Protein AF-A0A2G9UK76-F1 (afdb_monomer_lite)

Sequence (151 aa):
MIISIAQTQERLEEMMKELLKRCPAKTSQGSIDYTYVSETDVARLRELKGQNLNAFALALEKMVYQDDPAELEIAVDKRIRSLDRLVFIQQCVFKYYDVPENVQKDVWALVKDSLNSRVRRLRKALRDEKSVSILRPCHKEELPDQLILFE

Structure (mmCIF, N/CA/C/O backbone):
data_AF-A0A2G9UK76-F1
#
_entry.id   AF-A0A2G9UK76-F1
#
loop_
_atom_site.group_PDB
_atom_site.id
_atom_site.type_symbol
_atom_site.label_atom_id
_atom_site.label_alt_id
_atom_site.label_comp_id
_atom_site.label_asym_id
_atom_site.label_entity_id
_atom_site.label_seq_id
_atom_site.pdbx_PDB_ins_code
_atom_site.Cartn_x
_atom_site.Cartn_y
_atom_site.Cartn_z
_atom_site.occupancy
_atom_site.B_iso_or_equiv
_atom_site.auth_seq_id
_atom_site.auth_comp_id
_atom_site.auth_asym_id
_atom_site.auth_atom_id
_atom_site.pdbx_PDB_model_num
ATOM 1 N N . MET A 1 1 ? 5.013 50.757 1.304 1.00 50.22 1 MET A N 1
ATOM 2 C CA . MET A 1 1 ? 4.624 49.895 2.441 1.00 50.22 1 MET A CA 1
ATOM 3 C C . MET A 1 1 ? 5.052 48.476 2.109 1.00 50.22 1 MET A C 1
ATOM 5 O O . MET A 1 1 ? 4.441 47.865 1.245 1.00 50.22 1 MET A O 1
ATOM 9 N N . ILE A 1 2 ? 6.158 48.004 2.690 1.00 55.97 2 ILE A N 1
ATOM 10 C CA . ILE A 1 2 ? 6.641 46.631 2.493 1.00 55.97 2 ILE A CA 1
ATOM 11 C C . ILE A 1 2 ? 5.908 45.777 3.526 1.00 55.97 2 ILE A C 1
ATOM 13 O O . ILE A 1 2 ? 6.137 45.942 4.721 1.00 55.97 2 ILE A O 1
ATOM 17 N N . ILE A 1 3 ? 4.972 44.940 3.083 1.00 61.09 3 ILE A N 1
ATOM 18 C CA . ILE A 1 3 ? 4.315 43.967 3.963 1.00 61.09 3 ILE A CA 1
ATOM 19 C C . ILE A 1 3 ? 5.398 42.974 4.394 1.00 61.09 3 ILE A C 1
ATOM 21 O O . ILE A 1 3 ? 6.109 42.432 3.547 1.00 61.09 3 ILE A O 1
ATOM 25 N N . SER A 1 4 ? 5.573 42.791 5.703 1.00 73.75 4 SER A N 1
ATOM 26 C CA . SER A 1 4 ? 6.603 41.898 6.236 1.00 73.75 4 SER A CA 1
ATOM 27 C C . SER A 1 4 ? 6.280 40.453 5.854 1.00 73.75 4 SER A C 1
ATOM 29 O O . SER A 1 4 ? 5.127 40.030 5.944 1.00 73.75 4 SER A O 1
ATOM 31 N N . ILE A 1 5 ? 7.290 39.675 5.462 1.00 70.56 5 ILE A N 1
ATOM 32 C CA . ILE A 1 5 ? 7.140 38.251 5.109 1.00 70.56 5 ILE A CA 1
ATOM 33 C C . ILE A 1 5 ? 6.431 37.483 6.239 1.00 70.56 5 ILE A C 1
ATOM 35 O O . ILE A 1 5 ? 5.561 36.657 5.969 1.00 70.56 5 ILE A O 1
ATOM 39 N N . ALA A 1 6 ? 6.695 37.841 7.498 1.00 70.12 6 ALA A N 1
ATOM 40 C CA . ALA A 1 6 ? 6.032 37.252 8.660 1.00 70.12 6 ALA A CA 1
ATOM 41 C C . ALA A 1 6 ? 4.503 37.466 8.658 1.00 70.12 6 ALA A C 1
ATOM 43 O O . ALA A 1 6 ? 3.747 36.539 8.926 1.00 70.12 6 ALA A O 1
ATOM 44 N N . GLN A 1 7 ? 4.034 38.653 8.259 1.00 71.88 7 GLN A N 1
ATOM 45 C CA . GLN A 1 7 ? 2.600 38.964 8.173 1.00 71.88 7 GLN A CA 1
ATOM 46 C C . GLN A 1 7 ? 1.922 38.197 7.031 1.00 71.88 7 GLN A C 1
ATOM 48 O O . GLN A 1 7 ? 0.753 37.826 7.124 1.00 71.88 7 GLN A O 1
ATOM 53 N N . THR A 1 8 ? 2.650 37.940 5.938 1.00 74.75 8 THR A N 1
ATOM 54 C CA . THR A 1 8 ? 2.126 37.111 4.842 1.00 74.75 8 THR A CA 1
ATOM 55 C C . THR A 1 8 ? 2.011 35.641 5.234 1.00 74.75 8 THR A C 1
ATOM 57 O O . THR A 1 8 ? 1.055 34.989 4.820 1.00 74.75 8 THR A O 1
ATOM 60 N N . GLN A 1 9 ? 2.936 35.136 6.058 1.00 77.06 9 GLN A N 1
ATOM 61 C CA . GLN A 1 9 ? 2.910 33.762 6.562 1.00 77.06 9 GLN A CA 1
ATOM 62 C C . GLN A 1 9 ? 1.740 33.540 7.517 1.00 77.06 9 GLN A C 1
ATOM 64 O O . GLN A 1 9 ? 0.969 32.608 7.316 1.00 77.06 9 GLN A O 1
ATOM 69 N N . GLU A 1 10 ? 1.545 34.442 8.478 1.00 81.69 10 GLU A N 1
ATOM 70 C CA . GLU A 1 10 ? 0.431 34.372 9.429 1.00 81.69 10 GLU A CA 1
ATOM 71 C C . GLU A 1 10 ? -0.926 34.373 8.708 1.00 81.69 10 GLU A C 1
ATOM 73 O O . GLU A 1 10 ? -1.774 33.512 8.943 1.00 81.69 10 GLU A O 1
ATOM 78 N N . ARG A 1 11 ? -1.090 35.249 7.711 1.00 82.62 11 ARG A N 1
ATOM 79 C CA . ARG A 1 11 ? -2.312 35.314 6.898 1.00 82.62 11 ARG A CA 1
ATOM 80 C C . ARG A 1 11 ? -2.555 34.049 6.066 1.00 82.62 11 ARG A C 1
ATOM 82 O O . ARG A 1 11 ? -3.703 33.649 5.870 1.00 82.62 11 ARG A O 1
ATOM 89 N N . LEU A 1 12 ? -1.492 33.425 5.556 1.00 83.94 12 LEU A N 1
ATOM 90 C CA . LEU A 1 12 ? -1.566 32.151 4.835 1.00 83.94 12 LEU A CA 1
ATOM 91 C C . LEU A 1 12 ? -1.967 31.003 5.765 1.00 83.94 12 LEU A C 1
ATOM 93 O O . LEU A 1 12 ? -2.801 30.182 5.388 1.00 83.94 12 LEU A O 1
ATOM 97 N N . GLU A 1 13 ? -1.421 30.965 6.980 1.00 85.94 13 GLU A N 1
ATOM 98 C CA . GLU A 1 13 ? -1.777 29.966 7.989 1.00 85.94 13 GLU A CA 1
ATOM 99 C C . GLU A 1 13 ? -3.235 30.097 8.437 1.00 85.94 13 GLU A C 1
ATOM 101 O O . GLU A 1 13 ? -3.933 29.088 8.564 1.00 85.94 13 GLU A O 1
ATOM 106 N N . GLU A 1 14 ? -3.726 31.322 8.624 1.00 87.25 14 GLU A N 1
ATOM 107 C CA . GLU A 1 14 ? -5.132 31.590 8.938 1.00 87.25 14 GLU A CA 1
ATOM 108 C C . GLU A 1 14 ? -6.064 31.172 7.800 1.00 87.25 14 GLU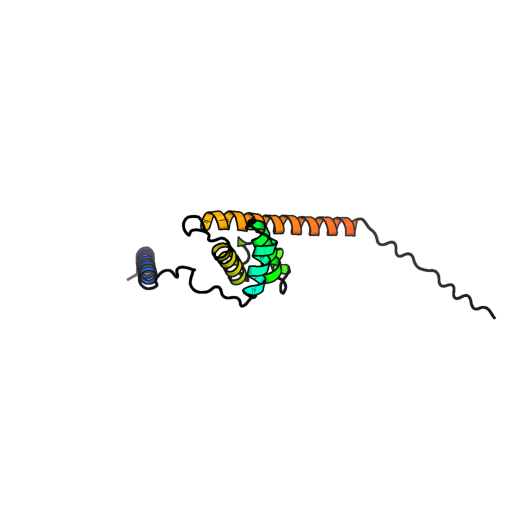 A C 1
ATOM 110 O O . GLU A 1 14 ? -7.055 30.478 8.036 1.00 87.25 14 GLU A O 1
ATOM 115 N N . MET A 1 15 ? -5.722 31.515 6.553 1.00 84.88 15 MET A N 1
ATOM 116 C CA . MET A 1 15 ? -6.468 31.053 5.381 1.00 84.88 15 MET A CA 1
ATOM 117 C C . MET A 1 15 ? -6.485 29.528 5.285 1.00 84.88 15 MET A C 1
ATOM 119 O O . MET A 1 15 ? -7.526 28.946 4.990 1.00 84.88 15 MET A O 1
ATOM 123 N N . MET A 1 16 ? -5.357 28.870 5.547 1.00 78.69 16 MET A N 1
ATOM 124 C CA . MET A 1 16 ? -5.266 27.415 5.492 1.00 78.69 16 MET A CA 1
ATOM 125 C C . MET A 1 16 ? -6.120 26.760 6.586 1.00 78.69 16 MET A C 1
ATOM 127 O O . MET A 1 16 ? -6.842 25.806 6.302 1.00 78.69 16 MET A O 1
ATOM 131 N N . LYS A 1 17 ? -6.113 27.300 7.811 1.00 81.62 17 LYS A N 1
ATOM 132 C CA . LYS A 1 17 ? -6.989 26.844 8.905 1.00 81.62 17 LYS A CA 1
ATOM 133 C C . LYS A 1 17 ? -8.467 27.035 8.568 1.00 81.62 17 LYS A C 1
ATOM 135 O O . LYS A 1 17 ? -9.266 26.135 8.813 1.00 81.62 17 LYS A O 1
ATOM 140 N N . GLU A 1 18 ? -8.832 28.166 7.972 1.00 82.69 18 GLU A N 1
ATOM 141 C CA . GLU A 1 18 ? -10.214 28.445 7.574 1.00 82.69 18 GLU A CA 1
ATOM 142 C C . GLU A 1 18 ? -10.668 27.547 6.408 1.00 82.69 18 GLU A C 1
ATOM 144 O O . GLU A 1 18 ? -11.802 27.067 6.403 1.00 82.69 18 GLU A O 1
ATOM 149 N N . LEU A 1 19 ? -9.778 27.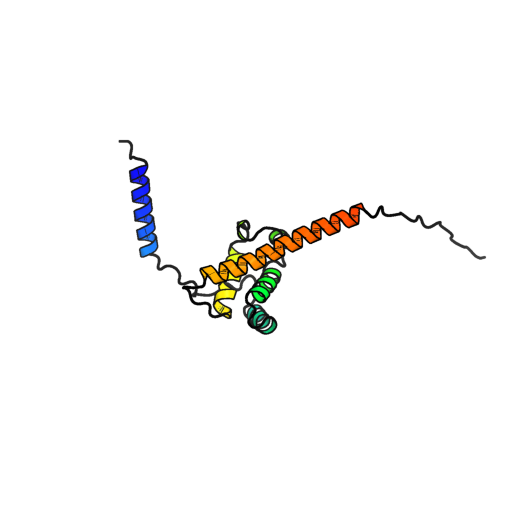231 5.459 1.00 78.00 19 LEU A N 1
ATOM 150 C CA . LEU A 1 19 ? -10.035 26.244 4.403 1.00 78.00 19 LEU A CA 1
ATOM 151 C C . LEU A 1 19 ? -10.223 24.832 4.974 1.00 78.00 19 LEU A C 1
ATOM 153 O O . LEU A 1 19 ? -11.159 24.142 4.578 1.00 78.00 19 LEU A O 1
ATOM 157 N N . LEU A 1 20 ? -9.396 24.422 5.941 1.00 72.69 20 LEU A N 1
ATOM 158 C CA . LEU A 1 20 ? -9.547 23.144 6.649 1.00 72.69 20 LEU A CA 1
ATOM 159 C C . LEU A 1 20 ? -10.818 23.082 7.508 1.00 72.69 20 LEU A C 1
ATOM 161 O O . LEU A 1 20 ? -11.339 22.001 7.753 1.00 72.69 20 LEU A O 1
ATOM 165 N N . LYS A 1 21 ? -11.329 24.227 7.969 1.00 76.81 21 LYS A N 1
ATOM 166 C CA . LYS A 1 21 ? -12.587 24.313 8.723 1.00 76.81 21 LYS A CA 1
ATOM 167 C C . LYS A 1 21 ? -13.817 24.208 7.817 1.00 76.81 21 LYS A C 1
ATOM 169 O O . LYS A 1 21 ? -14.825 23.636 8.220 1.00 76.81 21 LYS A O 1
ATOM 174 N N . ARG A 1 22 ? -13.755 24.786 6.611 1.00 77.25 22 ARG A N 1
ATOM 175 C CA . ARG A 1 22 ? -14.866 24.810 5.638 1.00 77.25 22 ARG A CA 1
ATOM 176 C C . ARG A 1 22 ? -14.937 23.565 4.764 1.00 77.25 22 ARG A C 1
ATOM 178 O O . ARG A 1 22 ? -16.018 23.200 4.314 1.00 77.25 22 ARG A O 1
ATOM 185 N N . CYS A 1 23 ? -13.804 22.917 4.533 1.00 53.38 23 CYS A N 1
ATOM 186 C CA . CYS A 1 23 ? -13.752 21.592 3.945 1.00 53.38 23 CYS A CA 1
ATOM 187 C C . CYS A 1 23 ? -13.741 20.589 5.098 1.00 53.38 23 CYS A C 1
ATOM 189 O O . CYS A 1 23 ? -12.690 20.461 5.725 1.00 53.38 23 CYS A O 1
ATOM 191 N N . PRO A 1 24 ? -14.840 19.868 5.404 1.00 54.09 24 PRO A N 1
ATOM 192 C CA . PRO A 1 24 ? -14.727 18.735 6.311 1.00 54.09 24 PRO A CA 1
ATOM 193 C C . PRO A 1 24 ? -13.598 17.862 5.771 1.00 54.09 24 PRO A C 1
ATOM 195 O O . PRO A 1 24 ? -13.589 17.537 4.576 1.00 54.09 24 PRO A O 1
ATOM 198 N N . ALA A 1 25 ? -12.604 17.567 6.618 1.00 52.09 25 ALA A N 1
ATOM 199 C CA . ALA A 1 25 ? -11.587 16.583 6.293 1.00 52.09 25 ALA A CA 1
ATOM 200 C C . ALA A 1 25 ? -12.345 15.399 5.708 1.00 52.09 25 ALA A C 1
ATOM 202 O O . ALA A 1 25 ? -13.273 14.909 6.351 1.00 52.09 25 ALA A O 1
ATOM 203 N N . LYS A 1 26 ? -12.053 15.032 4.456 1.00 51.22 26 LYS A N 1
ATOM 204 C CA . LYS A 1 26 ? -12.681 13.864 3.852 1.00 51.22 26 LYS A CA 1
ATOM 205 C C . LYS A 1 26 ? -12.319 12.708 4.773 1.00 51.22 26 LYS A C 1
ATOM 207 O O . LYS A 1 26 ? -11.196 12.207 4.709 1.00 51.22 26 LYS A O 1
ATOM 212 N N . THR A 1 27 ? -13.236 12.327 5.658 1.00 47.25 27 THR A N 1
ATOM 213 C CA . THR A 1 27 ? -13.223 11.029 6.308 1.00 47.25 27 THR A CA 1
ATOM 214 C C . THR A 1 27 ? -13.033 10.077 5.148 1.00 47.25 27 THR A C 1
ATOM 216 O O . THR A 1 27 ? -13.849 10.019 4.227 1.00 47.25 27 THR A O 1
ATOM 219 N N . SER A 1 28 ? -11.870 9.438 5.088 1.00 50.16 28 SER A N 1
ATOM 220 C CA . SER A 1 28 ? -11.432 8.668 3.920 1.00 50.16 28 SER A CA 1
ATOM 221 C C . SER A 1 28 ? -12.195 7.340 3.804 1.00 50.16 28 SER A C 1
ATOM 223 O O . SER A 1 28 ? -11.673 6.357 3.297 1.00 50.16 28 SER A O 1
ATOM 225 N N . GLN A 1 29 ? -13.443 7.314 4.276 1.00 52.66 29 GLN A N 1
ATOM 226 C CA . GLN A 1 29 ? -14.414 6.237 4.127 1.00 52.66 29 GLN A CA 1
ATOM 227 C C . GLN A 1 29 ? -15.379 6.456 2.949 1.00 52.66 29 GLN A C 1
ATOM 229 O O . GLN A 1 29 ? -16.233 5.612 2.695 1.00 52.66 29 GLN A O 1
ATOM 234 N N . GLY A 1 30 ? -15.263 7.555 2.200 1.00 53.97 30 GLY A N 1
ATOM 235 C CA . GLY A 1 30 ? -16.153 7.848 1.076 1.00 53.97 30 GLY A CA 1
ATOM 236 C C . GLY A 1 30 ? -15.646 7.315 -0.264 1.00 53.97 30 GLY A C 1
ATOM 237 O O . GLY A 1 30 ? -15.127 8.096 -1.049 1.00 53.97 30 GLY A O 1
ATOM 238 N N . SER A 1 31 ? -15.850 6.021 -0.523 1.00 67.44 31 SER A N 1
ATOM 239 C CA . SER A 1 31 ? -15.618 5.318 -1.801 1.00 67.44 31 SER A CA 1
ATOM 240 C C . SER A 1 31 ? -14.153 5.161 -2.236 1.00 67.44 31 SER A C 1
ATOM 242 O O . SER A 1 31 ? -13.513 6.099 -2.703 1.00 67.44 31 SER A O 1
ATOM 244 N N . ILE A 1 32 ? -13.640 3.929 -2.146 1.00 83.06 32 ILE A N 1
ATOM 245 C CA . ILE A 1 32 ? -12.388 3.540 -2.809 1.00 83.06 32 ILE A CA 1
ATOM 246 C C . ILE A 1 32 ? -12.605 3.617 -4.321 1.00 83.06 32 ILE A C 1
ATOM 248 O O . ILE A 1 32 ? -13.599 3.099 -4.830 1.00 83.06 32 ILE A O 1
ATOM 252 N N . ASP A 1 33 ? -11.673 4.249 -5.028 1.00 85.00 33 ASP A N 1
ATOM 253 C CA . ASP A 1 33 ? -11.666 4.268 -6.486 1.00 85.00 33 ASP A CA 1
ATOM 254 C C . ASP A 1 33 ? -11.030 2.976 -7.024 1.00 85.00 33 ASP A C 1
ATOM 256 O O . ASP A 1 33 ? -9.812 2.805 -6.995 1.00 85.00 33 ASP A O 1
ATOM 260 N N . TYR A 1 34 ? -11.863 2.051 -7.502 1.00 87.31 34 TYR A N 1
ATOM 261 C CA . TYR A 1 34 ? -11.452 0.745 -8.031 1.00 87.31 34 TYR A CA 1
ATOM 262 C C . TYR A 1 34 ? -10.975 0.791 -9.495 1.00 87.31 34 TYR A C 1
ATOM 264 O O . TYR A 1 34 ? -11.010 -0.222 -10.189 1.00 87.31 34 TYR A O 1
ATOM 272 N N . THR A 1 35 ? -10.497 1.946 -9.972 1.00 88.25 35 THR A N 1
ATOM 273 C CA . THR A 1 35 ? -9.958 2.104 -11.335 1.00 88.25 35 THR A CA 1
ATOM 274 C C . THR A 1 35 ? -8.760 1.182 -11.618 1.00 88.25 35 THR A C 1
ATOM 276 O O . THR A 1 35 ? -8.592 0.735 -12.748 1.00 88.25 35 THR A O 1
ATOM 279 N N . TYR A 1 36 ? -7.937 0.860 -10.610 1.00 87.62 36 TYR A N 1
ATOM 280 C CA . TYR A 1 36 ? -6.741 0.020 -10.794 1.00 87.62 36 TYR A CA 1
ATOM 281 C C . TYR A 1 36 ? -7.022 -1.480 -10.712 1.00 87.62 36 TYR A C 1
ATOM 283 O O . TYR A 1 36 ? -6.469 -2.266 -11.473 1.00 87.62 36 TYR A O 1
ATOM 291 N N . VAL A 1 37 ? -7.830 -1.890 -9.735 1.00 90.31 37 VAL A N 1
ATOM 292 C CA . VAL A 1 37 ? -8.149 -3.294 -9.459 1.00 90.31 37 VAL A CA 1
ATOM 293 C C . VAL A 1 37 ? -9.608 -3.359 -9.044 1.00 90.31 37 VAL A C 1
ATOM 295 O O . VAL A 1 37 ? -10.040 -2.550 -8.227 1.00 90.31 37 VAL A O 1
ATOM 298 N N . SER A 1 38 ? -10.354 -4.330 -9.574 1.00 92.44 38 SER A N 1
ATOM 299 C CA . SER A 1 38 ? -11.774 -4.496 -9.262 1.00 92.44 38 SER A CA 1
ATOM 300 C C . SER A 1 38 ? -12.004 -4.842 -7.785 1.00 92.44 38 SER A C 1
ATOM 302 O O . SER A 1 38 ? -11.203 -5.539 -7.158 1.00 92.44 38 SER A O 1
ATOM 304 N N . GLU A 1 39 ? -13.135 -4.413 -7.217 1.00 90.88 39 GLU A N 1
ATOM 305 C CA . GLU A 1 39 ? -13.487 -4.728 -5.824 1.00 90.88 39 GLU A CA 1
ATOM 306 C C . GLU A 1 39 ? -13.543 -6.242 -5.563 1.00 90.88 39 GLU A C 1
ATOM 308 O O . GLU A 1 39 ? -13.108 -6.714 -4.508 1.00 90.88 39 GLU A O 1
ATOM 313 N N . THR A 1 40 ? -14.019 -7.009 -6.548 1.00 91.88 40 THR A N 1
ATOM 314 C CA . THR A 1 40 ? -14.094 -8.473 -6.496 1.00 91.88 40 THR A CA 1
ATOM 315 C C . THR A 1 40 ? -12.719 -9.119 -6.393 1.00 91.88 40 THR A C 1
ATOM 317 O O . THR A 1 40 ? -12.535 -10.050 -5.608 1.00 91.88 40 THR A O 1
ATOM 320 N N . ASP A 1 41 ? -11.734 -8.606 -7.129 1.00 92.69 41 ASP A N 1
ATOM 321 C CA . ASP A 1 41 ? -10.375 -9.140 -7.086 1.00 92.69 41 ASP A CA 1
ATOM 322 C C . ASP A 1 41 ? -9.693 -8.813 -5.762 1.00 92.69 41 ASP A C 1
ATOM 324 O O . ASP A 1 41 ? -9.025 -9.672 -5.186 1.00 92.69 41 ASP A O 1
ATOM 328 N N . VAL A 1 42 ? -9.907 -7.606 -5.228 1.00 92.75 42 VAL A N 1
ATOM 329 C CA . VAL A 1 42 ? -9.369 -7.224 -3.917 1.00 92.75 42 VAL A CA 1
ATOM 330 C C . VAL A 1 42 ? -9.989 -8.073 -2.799 1.00 92.75 42 VAL A C 1
ATOM 332 O O . VAL A 1 42 ? -9.270 -8.542 -1.914 1.00 92.75 42 VAL A O 1
ATOM 335 N N . ALA A 1 43 ? -11.298 -8.339 -2.853 1.00 90.94 43 ALA A N 1
ATOM 336 C CA . ALA A 1 43 ? -11.972 -9.215 -1.895 1.00 90.94 43 ALA A CA 1
ATOM 337 C C . ALA A 1 43 ? -11.431 -10.653 -1.956 1.00 90.94 43 ALA A C 1
ATOM 339 O O . ALA A 1 43 ? -11.051 -11.221 -0.930 1.00 90.94 43 ALA A O 1
ATOM 340 N N . ARG A 1 44 ? -11.286 -11.208 -3.164 1.00 92.56 44 ARG A N 1
ATOM 341 C CA . ARG A 1 44 ? -10.683 -12.531 -3.379 1.00 92.56 44 ARG A CA 1
ATOM 342 C C . ARG A 1 44 ? -9.242 -12.592 -2.879 1.00 92.56 44 ARG A C 1
ATOM 344 O O . ARG A 1 44 ? -8.807 -13.588 -2.299 1.00 92.56 44 ARG A O 1
ATOM 351 N N . LEU A 1 45 ? -8.488 -11.516 -3.084 1.00 93.56 45 LEU A N 1
ATOM 352 C CA . LEU A 1 45 ? -7.113 -11.411 -2.621 1.00 93.56 45 LEU A CA 1
ATOM 353 C C . LEU A 1 45 ? -7.028 -11.428 -1.091 1.00 93.56 45 LEU A C 1
ATOM 355 O O . LEU A 1 45 ? -6.135 -12.072 -0.535 1.00 93.56 45 LEU A O 1
ATOM 359 N N . ARG A 1 46 ? -7.965 -10.758 -0.412 1.00 92.25 46 ARG A N 1
ATOM 360 C CA . ARG A 1 46 ? -8.084 -10.778 1.051 1.00 92.25 46 ARG A CA 1
ATOM 361 C C . ARG A 1 46 ? -8.355 -12.192 1.559 1.00 92.25 46 ARG A C 1
ATOM 363 O O . ARG A 1 46 ? -7.671 -12.635 2.476 1.00 92.25 46 ARG A O 1
ATOM 370 N N . GLU A 1 47 ? -9.287 -12.916 0.945 1.00 91.38 47 GLU A N 1
ATOM 371 C CA . GLU A 1 47 ? -9.583 -14.310 1.308 1.00 91.38 47 GLU A CA 1
ATOM 372 C C . GLU A 1 47 ? -8.349 -15.210 1.165 1.00 91.38 47 GLU A C 1
ATOM 374 O O . GLU A 1 47 ? -8.039 -15.991 2.061 1.00 91.38 47 GLU A O 1
ATOM 379 N N . LEU A 1 48 ? -7.582 -15.040 0.083 1.00 92.44 48 LEU A N 1
ATOM 380 C CA . LEU A 1 48 ? -6.384 -15.839 -0.177 1.00 92.44 48 LEU A CA 1
ATOM 381 C C . LEU A 1 48 ? -5.236 -15.552 0.806 1.00 92.44 48 LEU A C 1
ATOM 383 O O . LEU A 1 48 ? -4.457 -16.447 1.135 1.00 92.44 48 LEU A O 1
ATOM 387 N N . LYS A 1 49 ? -5.064 -14.292 1.225 1.00 91.06 49 LYS A N 1
ATOM 388 C CA . LYS A 1 49 ? -3.967 -13.877 2.122 1.00 91.06 49 LYS A CA 1
ATOM 389 C C . LYS A 1 49 ? -4.341 -13.926 3.604 1.00 91.06 49 LYS A C 1
ATOM 391 O O . LYS A 1 49 ? -3.446 -13.895 4.454 1.00 91.06 49 LYS A O 1
ATOM 396 N N . GLY A 1 50 ? -5.630 -14.047 3.913 1.00 90.00 50 GLY A N 1
ATOM 397 C CA . GLY A 1 50 ? -6.153 -14.133 5.269 1.00 90.00 50 GLY A CA 1
ATOM 398 C C . GLY A 1 50 ? -5.844 -12.882 6.092 1.00 90.00 50 GLY A C 1
ATOM 399 O O . GLY A 1 50 ? -5.878 -11.755 5.598 1.00 90.00 50 GLY A O 1
ATOM 400 N N . GLN A 1 51 ? -5.498 -13.076 7.366 1.00 89.00 51 GLN A N 1
ATOM 401 C CA . GLN A 1 51 ? -5.261 -11.981 8.319 1.00 89.00 51 GLN A CA 1
ATOM 402 C C . GLN A 1 51 ? -3.904 -11.266 8.146 1.00 89.00 51 GLN A C 1
ATOM 404 O O . GLN A 1 51 ? -3.620 -10.291 8.839 1.00 89.00 51 GLN A O 1
ATOM 409 N N . ASN A 1 52 ? -3.058 -11.705 7.209 1.00 92.06 52 ASN A N 1
ATOM 410 C CA . ASN A 1 52 ? -1.746 -11.099 6.987 1.00 92.06 52 ASN A CA 1
ATOM 411 C C . ASN A 1 52 ? -1.831 -9.839 6.111 1.00 92.06 52 ASN A C 1
ATOM 413 O O . ASN A 1 52 ? -1.603 -9.896 4.900 1.00 92.06 52 ASN A O 1
ATOM 417 N N . LEU A 1 53 ? -2.048 -8.687 6.748 1.00 92.62 53 LEU A N 1
ATOM 418 C CA . LEU A 1 53 ? -2.100 -7.364 6.105 1.00 92.62 53 LEU A CA 1
ATOM 419 C C . LEU A 1 53 ? -0.884 -7.059 5.210 1.00 92.62 53 LEU A C 1
ATOM 421 O O . LEU A 1 53 ? -1.038 -6.580 4.089 1.00 92.62 53 LEU A O 1
ATOM 425 N N . ASN A 1 54 ? 0.326 -7.418 5.649 1.00 93.81 54 ASN A N 1
ATOM 426 C CA . ASN A 1 54 ? 1.549 -7.205 4.868 1.00 93.81 54 ASN A CA 1
ATOM 427 C C . ASN A 1 54 ? 1.575 -8.072 3.599 1.00 93.81 54 ASN A C 1
ATOM 429 O O . ASN A 1 54 ? 1.974 -7.615 2.530 1.00 93.81 54 ASN A O 1
ATOM 433 N N . ALA A 1 55 ? 1.140 -9.331 3.703 1.00 93.06 55 ALA A N 1
ATOM 434 C CA . ALA A 1 55 ? 1.098 -10.246 2.564 1.00 93.06 55 ALA A CA 1
ATOM 435 C C . ALA A 1 55 ? 0.022 -9.835 1.551 1.00 93.06 55 ALA A C 1
ATOM 437 O O . ALA A 1 55 ? 0.240 -9.959 0.345 1.00 93.06 55 ALA A O 1
ATOM 438 N N . PHE A 1 56 ? -1.107 -9.322 2.043 1.00 95.19 56 PHE A N 1
ATOM 439 C CA . PHE A 1 56 ? -2.144 -8.711 1.224 1.00 95.19 56 PHE A CA 1
ATOM 440 C C . PHE A 1 56 ? -1.626 -7.475 0.491 1.00 95.19 56 PHE A C 1
ATOM 442 O O . PHE A 1 56 ? -1.690 -7.443 -0.734 1.00 95.19 56 PHE A O 1
ATOM 449 N N . ALA A 1 57 ? -1.024 -6.515 1.199 1.00 95.19 57 ALA A N 1
ATOM 450 C CA . ALA A 1 57 ? -0.498 -5.295 0.591 1.00 95.19 57 ALA A CA 1
ATOM 451 C C . ALA A 1 57 ? 0.556 -5.588 -0.489 1.00 95.19 57 ALA A C 1
ATOM 453 O O . ALA A 1 57 ? 0.511 -5.009 -1.570 1.00 95.19 57 ALA A O 1
ATOM 454 N N . LEU A 1 58 ? 1.464 -6.539 -0.241 1.00 94.88 58 LEU A N 1
ATOM 455 C CA . LEU A 1 58 ? 2.469 -6.968 -1.221 1.00 94.88 58 LEU A CA 1
ATOM 456 C C . LEU A 1 58 ? 1.856 -7.610 -2.469 1.00 94.88 58 LEU A C 1
ATOM 458 O O . LEU A 1 58 ? 2.401 -7.478 -3.563 1.00 94.88 58 LEU A O 1
ATOM 462 N N . ALA A 1 59 ? 0.767 -8.360 -2.311 1.00 94.19 59 ALA A N 1
ATOM 463 C CA . ALA A 1 59 ? 0.093 -8.990 -3.436 1.00 94.19 59 ALA A CA 1
ATOM 464 C C . ALA A 1 59 ? -0.756 -7.979 -4.216 1.00 94.19 59 ALA A C 1
ATOM 466 O O . ALA A 1 59 ? -0.753 -8.012 -5.444 1.00 94.19 59 ALA A O 1
ATOM 467 N N . LEU A 1 60 ? -1.395 -7.041 -3.515 1.00 95.00 60 LEU A N 1
ATOM 468 C CA . LEU A 1 60 ? -2.171 -5.968 -4.122 1.00 95.00 60 LEU A CA 1
ATOM 469 C C . LEU A 1 60 ? -1.262 -5.018 -4.902 1.00 95.00 60 LEU A C 1
ATOM 471 O O . LEU A 1 60 ? -1.571 -4.683 -6.037 1.00 95.00 60 LEU A O 1
ATOM 475 N N . GLU A 1 61 ? -0.098 -4.662 -4.352 1.00 94.88 61 GLU A N 1
ATOM 476 C CA . GLU A 1 61 ? 0.908 -3.854 -5.052 1.00 94.88 61 GLU A CA 1
ATOM 477 C C . GLU A 1 61 ? 1.306 -4.492 -6.389 1.00 94.88 61 GLU A C 1
ATOM 479 O O . GLU A 1 61 ? 1.407 -3.802 -7.397 1.00 94.88 61 GLU A O 1
ATOM 484 N N . LYS A 1 62 ? 1.475 -5.818 -6.436 1.00 92.50 62 LYS A N 1
ATOM 485 C CA . LYS A 1 62 ? 1.779 -6.508 -7.695 1.00 92.50 62 LYS A CA 1
ATOM 486 C C . LYS A 1 62 ? 0.658 -6.402 -8.721 1.00 92.50 62 LYS A C 1
ATOM 488 O O . LYS A 1 62 ? 0.976 -6.388 -9.898 1.00 92.50 62 LYS A O 1
ATOM 493 N N . MET A 1 63 ? -0.606 -6.375 -8.295 1.00 92.69 63 MET A N 1
ATOM 494 C CA . MET A 1 63 ? -1.754 -6.222 -9.198 1.00 92.69 63 MET A CA 1
ATOM 495 C C . MET A 1 63 ? -1.893 -4.780 -9.691 1.00 92.69 63 MET A C 1
ATOM 497 O O . MET A 1 63 ? -2.060 -4.552 -10.879 1.00 92.69 63 MET A O 1
ATOM 501 N N . VAL A 1 64 ? -1.744 -3.809 -8.790 1.00 93.50 64 VAL A N 1
ATOM 502 C CA . VAL A 1 64 ? -1.872 -2.375 -9.096 1.00 93.50 64 VAL A CA 1
ATOM 503 C C . VAL A 1 64 ? -0.770 -1.877 -10.042 1.00 93.50 64 VAL A C 1
ATOM 505 O O . VAL A 1 64 ? -0.989 -0.948 -10.812 1.00 93.50 64 VAL A O 1
ATOM 508 N N . TYR A 1 65 ? 0.420 -2.478 -9.988 1.00 92.00 65 TYR A N 1
ATOM 509 C CA . TYR A 1 65 ? 1.572 -2.089 -10.805 1.00 92.00 65 TYR A CA 1
ATOM 510 C C . TYR A 1 65 ? 1.896 -3.093 -11.927 1.00 92.00 65 TYR A C 1
ATOM 512 O O . TYR A 1 65 ? 3.036 -3.139 -12.384 1.00 92.00 65 TYR A O 1
ATOM 520 N N . GLN A 1 66 ? 0.930 -3.899 -12.386 1.00 90.06 66 GLN A N 1
ATOM 521 C CA . GLN A 1 66 ? 1.168 -4.824 -13.509 1.00 90.06 66 GLN A CA 1
ATOM 522 C C . GLN A 1 66 ? 1.611 -4.094 -14.780 1.00 90.06 66 GLN A C 1
ATOM 524 O O . GLN A 1 66 ? 2.508 -4.572 -15.470 1.00 90.06 66 GLN A O 1
ATOM 529 N N . ASP A 1 67 ? 1.040 -2.917 -15.036 1.00 88.88 67 ASP A N 1
ATOM 530 C CA . ASP A 1 67 ? 1.336 -2.121 -16.231 1.00 88.88 67 ASP A CA 1
ATOM 531 C C . ASP A 1 67 ? 2.677 -1.379 -16.149 1.00 88.88 67 ASP A C 1
ATOM 533 O O . ASP A 1 67 ? 3.232 -0.982 -17.171 1.00 88.88 67 ASP A O 1
ATOM 537 N N . ASP A 1 68 ? 3.204 -1.169 -14.938 1.00 87.81 68 ASP A N 1
ATOM 538 C CA . ASP A 1 68 ? 4.440 -0.417 -14.718 1.00 87.81 68 ASP A CA 1
ATOM 539 C C . ASP A 1 68 ? 5.326 -1.073 -13.644 1.00 87.81 68 ASP A C 1
ATOM 541 O O . ASP A 1 68 ? 5.339 -0.659 -12.474 1.00 87.81 68 ASP A O 1
ATOM 545 N N . PRO A 1 69 ? 6.097 -2.107 -14.032 1.00 87.56 69 PRO A N 1
ATOM 546 C CA . PRO A 1 69 ? 6.994 -2.803 -13.123 1.00 87.56 69 PRO A CA 1
ATOM 547 C C . PRO A 1 69 ? 8.184 -1.946 -12.666 1.00 87.56 69 PRO A C 1
ATOM 549 O O . PRO A 1 69 ? 8.780 -2.247 -11.631 1.00 87.56 69 PRO A O 1
ATOM 552 N N . ALA A 1 70 ? 8.533 -0.875 -13.388 1.00 87.06 70 ALA A N 1
ATOM 553 C CA . ALA A 1 70 ? 9.689 -0.041 -13.057 1.00 87.06 70 ALA A CA 1
ATOM 554 C C . ALA A 1 70 ? 9.474 0.728 -11.741 1.00 87.06 70 ALA A C 1
ATOM 556 O O . ALA A 1 70 ? 10.393 0.877 -10.930 1.00 87.06 70 ALA A O 1
ATOM 557 N N . GLU A 1 71 ? 8.237 1.142 -11.464 1.00 87.31 71 GLU A N 1
ATOM 558 C CA . GLU A 1 71 ? 7.874 1.810 -10.210 1.00 87.31 71 GLU A CA 1
ATOM 559 C C . GLU A 1 71 ? 8.036 0.891 -8.981 1.00 87.31 71 GLU A C 1
ATOM 561 O O . GLU A 1 71 ? 8.354 1.365 -7.883 1.00 87.31 71 GLU A O 1
ATOM 566 N N . LEU A 1 72 ? 7.924 -0.438 -9.142 1.00 88.25 72 LEU A N 1
ATOM 567 C CA . LEU A 1 72 ? 8.143 -1.403 -8.053 1.00 88.25 72 LEU A CA 1
ATOM 568 C C . LEU A 1 72 ? 9.602 -1.467 -7.583 1.00 88.25 72 LEU A C 1
ATOM 570 O O . LEU A 1 72 ? 9.848 -2.018 -6.502 1.00 88.25 72 LEU A O 1
ATOM 574 N N . GLU A 1 73 ? 10.554 -0.929 -8.349 1.00 88.00 73 GLU A N 1
ATOM 575 C CA . GLU A 1 73 ? 11.954 -0.791 -7.944 1.00 88.00 73 GLU A CA 1
ATOM 576 C C . GLU A 1 73 ? 12.204 0.462 -7.106 1.00 88.00 73 GLU A C 1
ATOM 578 O O . GLU A 1 73 ? 13.240 0.560 -6.443 1.00 88.00 73 GLU A O 1
ATOM 583 N N . ILE A 1 74 ? 11.285 1.425 -7.102 1.00 89.12 74 ILE A N 1
ATOM 584 C CA . ILE A 1 74 ? 11.400 2.680 -6.359 1.00 89.12 74 ILE A CA 1
ATOM 585 C C . ILE A 1 74 ? 10.869 2.467 -4.933 1.00 89.12 74 ILE A C 1
ATOM 587 O O . ILE A 1 74 ? 9.898 1.743 -4.701 1.00 89.12 74 ILE A O 1
ATOM 591 N N . ALA A 1 75 ? 11.540 3.074 -3.950 1.00 89.81 75 ALA A N 1
ATOM 592 C CA . ALA A 1 75 ? 11.081 3.056 -2.561 1.00 89.81 75 ALA A CA 1
ATOM 593 C C . ALA A 1 75 ? 9.744 3.796 -2.444 1.00 89.81 75 ALA A C 1
ATOM 595 O O . ALA A 1 75 ? 9.570 4.820 -3.101 1.00 89.81 75 ALA A O 1
ATOM 596 N N . VAL A 1 76 ? 8.840 3.313 -1.592 1.00 90.94 76 VAL A N 1
ATOM 597 C CA . VAL A 1 76 ? 7.454 3.805 -1.504 1.00 90.94 76 VAL A CA 1
ATOM 598 C C . VAL A 1 76 ? 7.399 5.323 -1.323 1.00 90.94 76 VAL A C 1
ATOM 600 O O . VAL A 1 76 ? 6.726 6.004 -2.086 1.00 90.94 76 VAL A O 1
ATOM 603 N N . ASP A 1 77 ? 8.192 5.877 -0.403 1.00 88.12 77 ASP A N 1
ATOM 604 C CA . ASP A 1 77 ? 8.184 7.319 -0.110 1.00 88.12 77 ASP A CA 1
ATOM 605 C C . ASP A 1 77 ? 8.764 8.190 -1.247 1.00 88.12 77 ASP A C 1
ATOM 607 O O . ASP A 1 77 ? 8.667 9.412 -1.206 1.00 88.12 77 ASP A O 1
ATOM 611 N N . LYS A 1 78 ? 9.375 7.582 -2.274 1.00 89.75 78 LYS A N 1
ATOM 612 C CA . LYS A 1 78 ? 9.928 8.279 -3.449 1.00 89.75 78 LYS A CA 1
ATOM 613 C C . LYS A 1 78 ? 9.027 8.191 -4.686 1.00 89.75 78 LYS A C 1
ATOM 615 O O . LYS A 1 78 ? 9.357 8.791 -5.708 1.00 89.75 78 LYS A O 1
ATOM 620 N N . ARG A 1 79 ? 7.909 7.463 -4.620 1.00 88.56 79 ARG A N 1
ATOM 621 C CA . ARG A 1 79 ? 6.973 7.277 -5.740 1.00 88.56 79 ARG A CA 1
ATOM 622 C C . ARG A 1 79 ? 6.003 8.448 -5.857 1.00 88.56 79 ARG A C 1
ATOM 624 O O . ARG A 1 79 ? 4.822 8.340 -5.554 1.00 88.56 79 ARG A O 1
ATOM 631 N N . ILE A 1 80 ? 6.519 9.591 -6.296 1.00 85.00 80 ILE A N 1
ATOM 632 C CA . ILE A 1 80 ? 5.713 10.813 -6.445 1.00 85.00 80 ILE A CA 1
ATOM 633 C C . ILE A 1 80 ? 4.717 10.672 -7.608 1.00 85.00 80 ILE A C 1
ATOM 635 O O . ILE A 1 80 ? 3.603 11.177 -7.528 1.00 85.00 80 ILE A O 1
ATOM 639 N N . ARG A 1 81 ? 5.104 9.961 -8.678 1.00 84.44 81 ARG A N 1
ATOM 640 C CA . ARG A 1 81 ? 4.284 9.795 -9.890 1.00 84.44 81 ARG A CA 1
ATOM 641 C C . ARG A 1 81 ? 3.122 8.821 -9.727 1.00 84.44 81 ARG A C 1
ATOM 643 O O . ARG A 1 81 ? 2.138 8.967 -10.432 1.00 84.44 81 ARG A O 1
ATOM 650 N N . SER A 1 82 ? 3.249 7.853 -8.822 1.00 88.81 82 SER A N 1
ATOM 651 C CA . SER A 1 82 ? 2.261 6.796 -8.581 1.00 88.81 82 SER A CA 1
ATOM 652 C C . SER A 1 82 ? 1.678 6.861 -7.162 1.00 88.81 82 SER A C 1
ATOM 654 O O . SER A 1 82 ? 1.383 5.842 -6.532 1.00 88.81 82 SER A O 1
ATOM 656 N N . LEU A 1 83 ? 1.563 8.078 -6.620 1.00 88.88 83 LEU A N 1
ATOM 657 C CA . LEU A 1 83 ? 1.047 8.311 -5.271 1.00 88.88 83 LEU A CA 1
ATOM 658 C C . LEU A 1 83 ? -0.426 7.901 -5.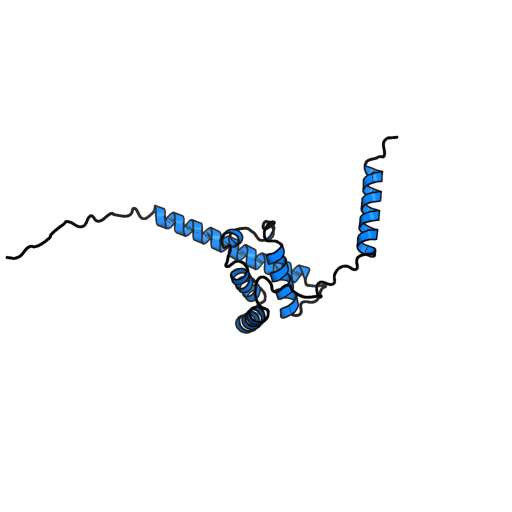143 1.00 88.88 83 LEU A C 1
ATOM 660 O O . LEU A 1 83 ? -0.829 7.358 -4.121 1.00 88.88 83 LEU A O 1
ATOM 664 N N . ASP A 1 84 ? -1.210 8.124 -6.188 1.00 90.19 84 ASP A N 1
ATOM 665 C CA . ASP A 1 84 ? -2.591 7.667 -6.347 1.00 90.19 84 ASP A CA 1
ATOM 666 C C . ASP A 1 84 ? -2.739 6.148 -6.152 1.00 90.19 84 ASP A C 1
ATOM 668 O O . ASP A 1 84 ? -3.566 5.701 -5.356 1.00 90.19 84 ASP A O 1
ATOM 672 N N . ARG A 1 85 ? -1.873 5.354 -6.789 1.00 91.75 85 ARG A N 1
ATOM 673 C CA . ARG A 1 85 ? -1.806 3.894 -6.624 1.00 91.75 85 ARG A CA 1
ATOM 674 C C . ARG A 1 85 ? -1.457 3.493 -5.190 1.00 91.75 85 ARG A C 1
ATOM 676 O O . ARG A 1 85 ? -2.012 2.531 -4.661 1.00 91.75 85 ARG A O 1
ATOM 683 N N . LEU A 1 86 ? -0.560 4.231 -4.533 1.00 91.88 86 LEU A N 1
ATOM 684 C CA . LEU A 1 86 ? -0.224 3.991 -3.125 1.00 91.88 86 LEU A CA 1
ATOM 685 C C . LEU A 1 86 ? -1.386 4.321 -2.185 1.00 91.88 86 LEU A C 1
ATOM 687 O O . LEU A 1 86 ? -1.643 3.555 -1.256 1.00 91.88 86 LEU A O 1
ATOM 691 N N . VAL A 1 87 ? -2.095 5.424 -2.433 1.00 91.94 87 VAL A N 1
ATOM 692 C CA . VAL A 1 87 ? -3.296 5.804 -1.677 1.00 91.94 87 VAL A CA 1
ATOM 693 C C . VAL A 1 87 ? -4.388 4.751 -1.853 1.00 91.94 87 VAL A C 1
ATOM 695 O O . VAL A 1 87 ? -5.007 4.362 -0.866 1.00 91.94 87 VAL A O 1
ATOM 698 N N . PHE A 1 88 ? -4.568 4.216 -3.063 1.00 93.25 88 PHE A N 1
ATOM 699 C CA . PHE A 1 88 ? -5.486 3.102 -3.309 1.00 93.25 88 PHE A CA 1
ATOM 700 C C . PHE A 1 88 ? -5.139 1.874 -2.453 1.00 93.25 88 PHE A C 1
ATOM 702 O O . PHE A 1 88 ? -5.988 1.371 -1.717 1.00 93.25 88 PHE A O 1
ATOM 709 N N . ILE A 1 89 ? -3.874 1.433 -2.461 1.00 93.88 89 ILE A N 1
ATOM 710 C CA . ILE A 1 89 ? -3.420 0.300 -1.634 1.00 93.88 89 ILE A CA 1
ATOM 711 C C . ILE A 1 89 ? -3.675 0.575 -0.146 1.00 93.88 89 ILE A C 1
ATOM 713 O O . ILE A 1 89 ? -4.167 -0.303 0.565 1.00 93.88 89 ILE A O 1
ATOM 717 N N . GLN A 1 90 ? -3.369 1.786 0.325 1.00 94.44 90 GLN A N 1
ATOM 718 C CA . GLN A 1 90 ? -3.600 2.199 1.709 1.00 94.44 90 GLN A CA 1
ATOM 719 C C . GLN A 1 90 ? -5.085 2.110 2.089 1.00 94.44 90 GLN A C 1
ATOM 721 O O . GLN A 1 90 ? -5.426 1.512 3.111 1.00 94.44 90 GLN A O 1
ATOM 726 N N . GLN A 1 91 ? -5.970 2.654 1.252 1.00 92.75 91 GLN A N 1
ATOM 727 C CA . GLN A 1 91 ? -7.416 2.608 1.462 1.00 92.75 91 GLN A CA 1
ATOM 728 C C . GLN A 1 91 ? -7.944 1.170 1.475 1.00 92.75 91 GLN A C 1
ATOM 730 O O . GLN A 1 91 ? -8.754 0.825 2.336 1.00 92.75 91 GLN A O 1
ATOM 735 N N . CYS A 1 92 ? -7.457 0.306 0.579 1.00 92.75 92 CYS A N 1
ATOM 736 C CA . CYS A 1 92 ? -7.816 -1.110 0.589 1.00 92.75 92 CYS A CA 1
ATOM 737 C C . CYS A 1 92 ? -7.381 -1.789 1.891 1.00 92.75 92 CYS A C 1
ATOM 739 O O . CYS A 1 92 ? -8.175 -2.493 2.508 1.00 92.75 92 CYS A O 1
ATOM 741 N N . VAL A 1 93 ? -6.153 -1.562 2.362 1.00 93.44 93 VAL A N 1
ATOM 742 C CA . VAL A 1 93 ? -5.710 -2.138 3.641 1.00 93.44 93 VAL A CA 1
ATOM 743 C C . VAL A 1 93 ? -6.634 -1.699 4.779 1.00 93.44 93 VAL A C 1
ATOM 745 O O . VAL A 1 93 ? -7.072 -2.539 5.559 1.00 93.44 93 VAL A O 1
ATOM 748 N N . PHE A 1 94 ? -6.981 -0.415 4.853 1.00 93.19 94 PHE A N 1
ATOM 749 C CA . PHE A 1 94 ? -7.831 0.089 5.931 1.00 93.19 94 PHE A CA 1
ATOM 750 C C . PHE A 1 94 ? -9.264 -0.444 5.862 1.00 93.19 94 PHE A C 1
ATOM 752 O O . PHE A 1 94 ? -9.791 -0.855 6.893 1.00 93.19 94 PHE A O 1
ATOM 759 N N . LYS A 1 95 ? -9.868 -0.505 4.665 1.00 90.69 95 LYS A N 1
ATOM 760 C CA . LYS A 1 95 ? -11.237 -1.012 4.468 1.00 90.69 95 LYS A CA 1
ATOM 761 C C . LYS A 1 95 ? -11.344 -2.515 4.728 1.00 90.69 95 LYS A C 1
ATOM 763 O O . LYS A 1 95 ? -12.268 -2.944 5.398 1.00 90.69 95 LYS A O 1
ATOM 768 N N . TYR A 1 96 ? -10.429 -3.330 4.202 1.00 90.25 96 TYR A N 1
ATOM 769 C CA . TYR A 1 96 ? -10.561 -4.793 4.280 1.00 90.25 96 TYR A CA 1
ATOM 770 C C . TYR A 1 96 ? -10.042 -5.395 5.593 1.00 90.25 96 TYR A C 1
ATOM 772 O O . TYR A 1 96 ? -10.326 -6.560 5.877 1.00 90.25 96 TYR A O 1
ATOM 780 N N . TYR A 1 97 ? -9.289 -4.645 6.394 1.00 91.00 97 TYR A N 1
ATOM 781 C CA . TYR A 1 97 ? -8.842 -5.078 7.724 1.00 91.00 97 TYR A CA 1
ATOM 782 C C . TYR A 1 97 ? -9.491 -4.282 8.861 1.00 91.00 97 TYR A C 1
ATOM 784 O O . TYR A 1 97 ? -9.041 -4.401 9.997 1.00 91.00 97 TYR A O 1
ATOM 792 N N . ASP A 1 98 ? -10.524 -3.487 8.554 1.00 90.12 98 ASP A N 1
ATOM 793 C CA . ASP A 1 98 ? -11.295 -2.694 9.518 1.00 90.12 98 ASP A CA 1
ATOM 794 C C . ASP A 1 98 ? -10.397 -1.890 10.475 1.00 90.12 98 ASP A C 1
ATOM 796 O O . ASP A 1 98 ? -10.584 -1.883 11.691 1.00 90.12 98 ASP A O 1
ATOM 800 N N . VAL A 1 99 ? -9.365 -1.240 9.921 1.00 88.25 99 VAL A N 1
ATOM 801 C CA . VAL A 1 99 ? -8.309 -0.589 10.709 1.00 88.25 99 VAL A CA 1
ATOM 802 C C . VAL A 1 99 ? -8.833 0.712 11.334 1.00 88.25 99 VAL A C 1
ATOM 804 O O . VAL A 1 99 ? -9.147 1.653 10.592 1.00 88.25 99 VAL A O 1
ATOM 807 N N . PRO A 1 100 ? -8.864 0.827 12.678 1.00 88.81 100 PRO A N 1
ATOM 808 C CA . PRO A 1 100 ? -9.328 2.036 13.354 1.00 88.81 100 PRO A CA 1
ATOM 809 C C . PRO A 1 100 ? -8.456 3.257 13.038 1.00 88.81 100 PRO A C 1
ATOM 811 O O . PRO A 1 100 ? -7.229 3.156 12.980 1.00 88.81 100 PRO A O 1
ATOM 814 N N . GLU A 1 101 ? -9.074 4.431 12.881 1.00 89.06 101 GLU A N 1
ATOM 815 C CA . GLU A 1 101 ? -8.389 5.672 12.473 1.00 89.06 101 GLU A CA 1
ATOM 816 C C . GLU A 1 101 ? -7.201 6.042 13.373 1.00 89.06 101 GLU A C 1
ATOM 818 O O . GLU A 1 101 ? -6.162 6.488 12.887 1.00 89.06 101 GLU A O 1
ATOM 823 N N . ASN A 1 102 ? -7.308 5.788 14.678 1.00 89.38 102 ASN A N 1
ATOM 824 C CA . ASN A 1 102 ? -6.258 6.087 15.650 1.00 89.38 102 ASN A CA 1
ATOM 825 C C . ASN A 1 102 ? -4.988 5.237 15.478 1.00 89.38 102 ASN A C 1
ATOM 827 O O . ASN A 1 102 ? -3.934 5.650 15.953 1.00 89.38 102 ASN A O 1
ATOM 831 N N . VAL A 1 103 ? -5.066 4.083 14.802 1.00 92.38 103 VAL A N 1
ATOM 832 C CA . VAL A 1 103 ? -3.915 3.193 14.547 1.00 92.38 103 VAL A CA 1
ATOM 833 C C . VAL A 1 103 ?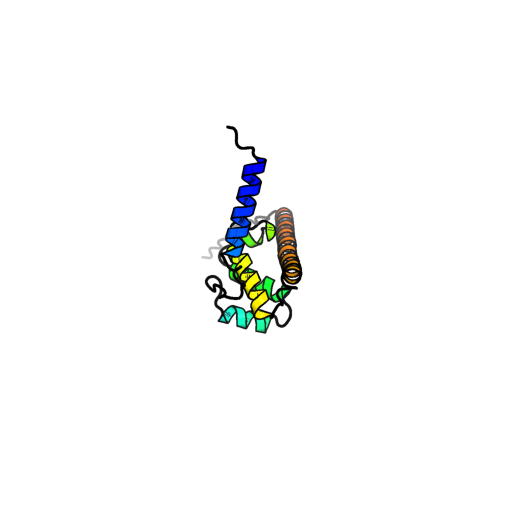 -3.535 3.105 13.067 1.00 92.38 103 VAL A C 1
ATOM 835 O O . VAL A 1 103 ? -2.523 2.492 12.727 1.00 92.38 103 VAL A O 1
ATOM 838 N N . GLN A 1 104 ? -4.295 3.742 12.169 1.00 92.38 104 GLN A N 1
ATOM 839 C CA . GLN A 1 104 ? -4.045 3.709 10.722 1.00 92.38 104 GLN A CA 1
ATOM 840 C C . GLN A 1 104 ? -2.625 4.143 10.354 1.00 92.38 104 GLN A C 1
ATOM 842 O O . GLN A 1 104 ? -1.999 3.536 9.484 1.00 92.38 104 GLN A O 1
ATOM 847 N N . LYS A 1 105 ? -2.091 5.168 11.028 1.00 93.75 105 LYS A N 1
ATOM 848 C CA . LYS A 1 105 ? -0.730 5.663 10.785 1.00 93.75 105 LYS A CA 1
ATOM 849 C C . LYS A 1 105 ? 0.327 4.592 11.066 1.00 93.75 105 LYS A C 1
ATOM 851 O O . LYS A 1 105 ? 1.229 4.405 10.249 1.00 93.75 105 LYS A O 1
ATOM 856 N N . ASP A 1 106 ? 0.196 3.886 12.183 1.00 93.94 106 ASP A N 1
ATOM 857 C CA . ASP A 1 106 ? 1.160 2.873 12.615 1.00 93.94 106 ASP A CA 1
ATOM 858 C C . ASP A 1 106 ? 1.045 1.610 11.759 1.00 93.94 106 ASP A C 1
ATOM 860 O O . ASP A 1 106 ? 2.049 1.084 11.278 1.00 93.94 106 ASP A O 1
ATOM 864 N N . VAL A 1 107 ? -0.186 1.179 11.465 1.00 94.44 107 VAL A N 1
ATOM 865 C CA . VAL A 1 107 ? -0.443 0.065 10.540 1.00 94.44 107 VAL A CA 1
ATOM 866 C C . VAL A 1 107 ? 0.131 0.371 9.158 1.00 94.44 107 VAL A C 1
ATOM 868 O O . VAL A 1 107 ? 0.791 -0.477 8.556 1.00 94.44 107 VAL A O 1
ATOM 871 N N . TRP A 1 108 ? -0.056 1.593 8.659 1.00 95.31 108 TRP A N 1
ATOM 872 C CA . TRP A 1 108 ? 0.513 1.992 7.378 1.00 95.31 108 TRP A CA 1
ATOM 873 C C . TRP A 1 108 ? 2.039 2.026 7.398 1.00 95.31 108 TRP A C 1
ATOM 875 O O . TRP A 1 108 ? 2.659 1.612 6.421 1.00 95.31 108 TRP A O 1
ATOM 885 N N . ALA A 1 109 ? 2.665 2.455 8.496 1.00 95.69 109 ALA A N 1
ATOM 886 C CA . ALA A 1 109 ? 4.119 2.398 8.635 1.00 95.69 109 ALA A CA 1
ATOM 887 C C . ALA A 1 109 ? 4.645 0.956 8.503 1.00 95.69 109 ALA A C 1
ATOM 889 O O . ALA A 1 109 ? 5.561 0.714 7.715 1.00 95.69 109 ALA A O 1
ATOM 890 N N . LEU A 1 110 ? 3.999 -0.011 9.167 1.00 95.38 110 LEU A N 1
ATOM 891 C CA . LEU A 1 110 ? 4.343 -1.436 9.059 1.00 95.38 110 LEU A CA 1
ATOM 892 C C . LEU A 1 110 ? 4.190 -1.964 7.626 1.00 95.38 110 LEU A C 1
ATOM 894 O O . LEU A 1 110 ? 5.074 -2.656 7.108 1.00 95.38 110 LEU A O 1
ATOM 898 N N . VAL A 1 111 ? 3.094 -1.598 6.956 1.00 95.69 111 VAL A N 1
ATOM 899 C CA . VAL A 1 111 ? 2.872 -1.964 5.554 1.00 95.69 111 VAL A CA 1
ATOM 900 C C . VAL A 1 111 ? 3.967 -1.372 4.674 1.00 95.69 111 VAL A C 1
ATOM 902 O O . VAL A 1 111 ? 4.599 -2.114 3.921 1.00 95.69 111 VAL A O 1
ATOM 905 N N . LYS A 1 112 ? 4.269 -0.075 4.800 1.00 95.38 112 LYS A N 1
ATOM 906 C CA . LYS A 1 112 ? 5.344 0.579 4.038 1.00 95.38 112 LYS A CA 1
ATOM 907 C C . LYS A 1 112 ? 6.696 -0.093 4.249 1.00 95.38 112 LYS A C 1
ATOM 909 O O . LYS A 1 112 ? 7.432 -0.278 3.279 1.00 95.38 112 LYS A O 1
ATOM 914 N N . ASP A 1 113 ? 7.017 -0.509 5.469 1.00 95.50 113 ASP A N 1
ATOM 915 C CA . ASP A 1 113 ? 8.254 -1.238 5.755 1.00 95.50 113 ASP A CA 1
ATOM 916 C C . ASP A 1 113 ? 8.311 -2.592 5.048 1.00 95.50 113 ASP A C 1
ATOM 918 O O . ASP A 1 113 ? 9.371 -2.986 4.541 1.00 95.50 113 ASP A O 1
ATOM 922 N N . SER A 1 114 ? 7.179 -3.290 4.941 1.00 95.25 114 SER A N 1
ATOM 923 C CA . SER A 1 114 ? 7.082 -4.536 4.177 1.00 95.25 114 SER A CA 1
ATOM 924 C C . SER A 1 114 ? 7.283 -4.306 2.669 1.00 95.25 114 SER A C 1
ATOM 926 O O . SER A 1 114 ? 8.080 -5.012 2.038 1.00 95.25 114 SER A O 1
A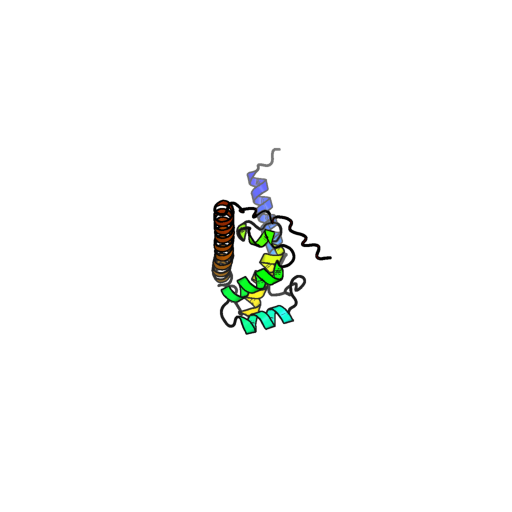TOM 928 N N . LEU A 1 115 ? 6.669 -3.258 2.108 1.00 94.56 115 LEU A N 1
ATOM 929 C CA . LEU A 1 115 ? 6.812 -2.869 0.701 1.00 94.56 115 LEU A CA 1
ATOM 930 C C . LEU A 1 115 ? 8.259 -2.444 0.393 1.00 94.56 115 LEU A C 1
ATOM 932 O O . LEU A 1 115 ? 8.885 -2.949 -0.539 1.00 94.56 115 LEU A O 1
ATOM 936 N N . ASN A 1 116 ? 8.861 -1.597 1.231 1.00 94.50 116 ASN A N 1
ATOM 937 C CA . ASN A 1 116 ? 10.261 -1.187 1.101 1.00 94.50 116 ASN A CA 1
ATOM 938 C C . ASN A 1 116 ? 11.229 -2.369 1.287 1.00 94.50 116 ASN A C 1
ATOM 940 O O . ASN A 1 116 ? 12.264 -2.443 0.618 1.00 94.50 116 ASN A O 1
ATOM 944 N N . SER A 1 117 ? 10.900 -3.336 2.148 1.00 94.25 117 SER A N 1
ATOM 945 C CA . SER A 1 117 ? 11.667 -4.580 2.275 1.00 94.25 117 SER A CA 1
ATOM 946 C C . SER A 1 117 ? 11.648 -5.394 0.985 1.00 94.25 117 SER A C 1
ATOM 948 O O . SER A 1 117 ? 12.699 -5.896 0.579 1.00 94.25 117 SER A O 1
ATOM 950 N N . ARG A 1 118 ? 10.500 -5.488 0.304 1.00 94.12 118 ARG A N 1
ATOM 951 C CA . ARG A 1 118 ? 10.409 -6.112 -1.025 1.00 94.12 118 ARG A CA 1
ATOM 952 C C . ARG A 1 118 ? 11.295 -5.385 -2.034 1.00 94.12 118 ARG A C 1
ATOM 954 O O . ARG A 1 118 ? 12.072 -6.050 -2.713 1.00 94.12 118 ARG A O 1
ATOM 961 N N . VAL A 1 119 ? 11.246 -4.052 -2.090 1.00 92.94 119 VAL A N 1
ATOM 962 C CA . VAL A 1 119 ? 12.104 -3.241 -2.979 1.00 92.94 119 VAL A CA 1
ATOM 963 C C . VAL A 1 119 ? 13.588 -3.546 -2.742 1.00 92.94 119 VAL A C 1
ATOM 965 O O . VAL A 1 119 ? 14.342 -3.779 -3.687 1.00 92.94 119 VAL A O 1
ATOM 968 N N . ARG A 1 120 ? 14.024 -3.604 -1.475 1.00 92.38 120 ARG A N 1
ATOM 969 C CA . ARG A 1 120 ? 15.412 -3.951 -1.122 1.00 92.38 120 ARG A CA 1
ATOM 970 C C . ARG A 1 120 ? 15.803 -5.345 -1.616 1.00 92.38 120 ARG A C 1
ATOM 972 O O . ARG A 1 120 ? 16.889 -5.496 -2.175 1.00 92.38 120 ARG A O 1
ATOM 979 N N . ARG A 1 121 ? 14.931 -6.344 -1.428 1.00 90.69 121 ARG A N 1
ATOM 980 C CA . ARG A 1 121 ? 15.159 -7.721 -1.903 1.00 90.69 121 ARG A CA 1
ATOM 981 C C . ARG A 1 121 ? 15.224 -7.788 -3.427 1.00 90.69 121 ARG A C 1
ATOM 983 O O . ARG A 1 121 ? 16.136 -8.416 -3.947 1.00 90.69 121 ARG A O 1
ATOM 990 N N . LEU A 1 122 ? 14.326 -7.090 -4.122 1.00 88.25 122 LEU A N 1
ATOM 991 C CA . LEU A 1 122 ? 14.296 -7.027 -5.584 1.00 88.25 122 LEU A CA 1
ATOM 992 C C . LEU A 1 122 ? 15.597 -6.441 -6.143 1.00 88.25 122 LEU A C 1
ATOM 994 O O . LEU A 1 122 ? 16.261 -7.064 -6.962 1.00 88.25 122 LEU A O 1
ATOM 998 N N . ARG A 1 123 ? 16.030 -5.287 -5.623 1.00 89.00 123 ARG A N 1
ATOM 999 C CA . ARG A 1 123 ? 17.298 -4.662 -6.033 1.00 89.00 123 ARG A CA 1
ATOM 1000 C C . ARG A 1 123 ? 18.515 -5.532 -5.728 1.00 89.00 123 ARG A C 1
ATOM 1002 O O . ARG A 1 123 ? 19.509 -5.440 -6.438 1.00 89.00 123 ARG A O 1
ATOM 1009 N N . LYS A 1 124 ? 18.476 -6.321 -4.647 1.00 90.00 124 LYS A N 1
ATOM 1010 C CA . LYS A 1 124 ? 19.538 -7.287 -4.344 1.00 90.00 124 LYS A CA 1
ATOM 1011 C C . LYS A 1 124 ? 19.561 -8.400 -5.393 1.00 90.00 124 LYS A C 1
ATOM 1013 O O . LYS A 1 124 ? 20.609 -8.609 -5.985 1.00 90.00 124 LYS A O 1
ATOM 1018 N N . ALA A 1 125 ? 18.413 -9.012 -5.682 1.00 87.88 125 ALA A N 1
ATOM 1019 C CA . ALA A 1 125 ? 18.298 -10.061 -6.694 1.00 87.88 125 ALA A CA 1
ATOM 1020 C C . ALA A 1 125 ? 18.791 -9.594 -8.075 1.00 87.88 125 ALA A C 1
ATOM 1022 O O . ALA A 1 125 ? 19.592 -10.281 -8.692 1.00 87.88 125 ALA A O 1
ATOM 1023 N N . LEU A 1 126 ? 18.421 -8.382 -8.504 1.00 85.44 126 LEU A N 1
ATOM 1024 C CA . LEU A 1 126 ? 18.887 -7.800 -9.772 1.00 85.44 126 LEU A CA 1
ATOM 1025 C C . LEU A 1 126 ? 20.409 -7.581 -9.824 1.00 85.44 126 LEU A C 1
ATOM 1027 O O . LEU A 1 126 ? 21.013 -7.645 -10.893 1.00 85.44 126 LEU A O 1
ATOM 1031 N N . ARG A 1 127 ? 21.052 -7.290 -8.685 1.00 85.94 127 ARG A N 1
ATOM 1032 C CA . ARG A 1 127 ? 22.520 -7.188 -8.618 1.00 85.94 127 ARG A CA 1
ATOM 1033 C C . ARG A 1 127 ? 23.181 -8.559 -8.674 1.00 85.94 127 ARG A C 1
ATOM 1035 O O . ARG A 1 127 ? 24.184 -8.698 -9.367 1.00 85.94 127 ARG A O 1
ATOM 1042 N N . ASP A 1 128 ? 22.617 -9.531 -7.966 1.00 86.44 128 ASP A N 1
ATOM 1043 C CA . ASP A 1 128 ? 23.127 -10.902 -7.919 1.00 86.44 128 ASP A CA 1
ATOM 1044 C C . ASP A 1 128 ? 22.984 -11.585 -9.296 1.00 86.44 128 ASP A C 1
ATOM 1046 O O . ASP A 1 128 ? 23.877 -12.291 -9.751 1.00 86.44 128 ASP A O 1
ATOM 1050 N N . GLU A 1 129 ? 21.906 -11.312 -10.029 1.00 81.19 129 GLU A N 1
ATOM 1051 C CA . GLU A 1 129 ? 21.727 -11.788 -11.404 1.00 81.19 129 GLU A CA 1
ATOM 1052 C C . GLU A 1 129 ? 22.755 -11.168 -12.364 1.00 81.19 129 GLU A C 1
ATOM 1054 O O . GLU A 1 129 ? 23.394 -11.874 -13.150 1.00 81.19 129 GLU A O 1
ATOM 1059 N N . LYS A 1 130 ? 22.999 -9.856 -12.243 1.00 76.06 130 LYS A N 1
ATOM 1060 C CA . LYS A 1 130 ? 24.041 -9.174 -13.023 1.00 76.06 130 LYS A CA 1
ATOM 1061 C C . LYS A 1 130 ? 25.431 -9.745 -12.741 1.00 76.06 130 LYS A C 1
ATOM 1063 O O . LYS A 1 130 ? 26.179 -9.975 -13.688 1.00 76.06 130 LYS A O 1
ATOM 1068 N N . SER A 1 131 ? 25.786 -10.026 -11.488 1.00 70.62 131 SER A N 1
ATOM 1069 C CA . SER A 1 131 ? 27.100 -10.601 -11.164 1.00 70.62 131 SER A CA 1
ATOM 1070 C C . SER A 1 131 ? 27.269 -12.029 -11.694 1.00 70.62 131 SER A C 1
ATOM 1072 O O . SER A 1 131 ? 28.342 -12.362 -12.196 1.00 70.62 131 SER A O 1
ATOM 1074 N N . VAL A 1 132 ? 26.211 -12.848 -11.685 1.00 63.78 132 VAL A N 1
ATOM 1075 C CA . VAL A 1 132 ? 26.226 -14.194 -12.287 1.00 63.78 132 VAL A CA 1
ATOM 1076 C C . VAL A 1 132 ? 26.368 -14.134 -13.811 1.00 63.78 132 VAL A C 1
ATOM 1078 O O . VAL A 1 132 ? 27.096 -14.944 -14.384 1.00 63.78 132 VAL A O 1
ATOM 1081 N N . SER A 1 133 ? 25.730 -13.165 -14.475 1.00 59.12 133 SER A N 1
ATOM 1082 C CA . SER A 1 133 ? 25.846 -12.989 -15.931 1.00 59.12 133 SER A CA 1
ATOM 1083 C C . SER A 1 133 ? 27.248 -12.551 -16.385 1.00 59.12 133 SER A C 1
ATOM 1085 O O . SER A 1 133 ? 27.691 -12.945 -17.458 1.00 59.12 133 SER A O 1
ATOM 1087 N N . ILE A 1 134 ? 27.987 -11.811 -15.547 1.00 58.62 134 ILE A N 1
ATOM 1088 C CA . ILE A 1 134 ? 29.383 -11.411 -15.810 1.00 58.62 134 ILE A CA 1
ATOM 1089 C C . ILE A 1 134 ? 30.354 -12.590 -15.608 1.00 58.62 134 ILE A C 1
ATOM 1091 O O . ILE A 1 134 ? 31.376 -12.672 -16.284 1.00 58.62 134 ILE A O 1
ATOM 1095 N N . LEU A 1 135 ? 30.035 -13.523 -14.704 1.00 54.41 135 LEU A N 1
ATOM 1096 C CA . LEU A 1 135 ? 30.870 -14.694 -14.397 1.00 54.41 135 LEU A CA 1
ATOM 1097 C C . LEU A 1 135 ? 30.678 -15.878 -15.358 1.00 54.41 135 LEU A C 1
ATOM 1099 O O . LEU A 1 135 ? 31.427 -16.849 -15.268 1.00 54.41 135 LEU A O 1
ATOM 1103 N N . ARG A 1 136 ? 29.722 -15.814 -16.294 1.00 45.28 136 ARG A N 1
ATOM 1104 C CA . ARG A 1 136 ? 29.653 -16.746 -17.428 1.00 45.28 136 ARG A CA 1
ATOM 1105 C C . ARG A 1 136 ? 30.040 -16.024 -18.718 1.00 45.28 136 ARG A C 1
ATOM 1107 O O . ARG A 1 136 ? 29.161 -15.470 -19.379 1.00 45.28 136 ARG A O 1
ATOM 1114 N N . PRO A 1 137 ? 31.312 -16.072 -19.147 1.00 43.94 137 PRO A N 1
ATOM 1115 C CA . PRO A 1 137 ? 31.613 -15.898 -20.556 1.00 43.94 137 PRO A CA 1
ATOM 1116 C C . PRO A 1 137 ? 30.834 -16.976 -21.312 1.00 43.94 137 PRO A C 1
ATOM 1118 O O . PRO A 1 137 ? 31.020 -18.172 -21.090 1.00 43.94 137 PRO A O 1
ATOM 1121 N N . CYS A 1 138 ? 29.905 -16.540 -22.153 1.00 39.88 138 CYS A N 1
ATOM 1122 C CA . CYS A 1 138 ? 29.214 -17.387 -23.106 1.00 39.88 138 CYS A CA 1
ATOM 1123 C C . CYS A 1 138 ? 30.279 -18.011 -24.021 1.00 39.88 138 CYS A C 1
ATOM 1125 O O . CYS A 1 138 ? 30.794 -17.339 -24.917 1.00 39.88 138 CYS A O 1
ATOM 1127 N N . HIS A 1 139 ? 30.659 -19.266 -23.768 1.00 42.34 139 HIS A N 1
ATOM 1128 C CA . HIS A 1 139 ? 31.339 -20.071 -24.771 1.00 42.34 139 HIS A CA 1
ATOM 1129 C C . HIS A 1 139 ? 30.354 -20.220 -25.930 1.00 42.34 139 HIS A C 1
ATOM 1131 O O . HIS A 1 139 ? 29.379 -20.962 -25.842 1.00 42.34 139 HIS A O 1
ATOM 1137 N N . LYS A 1 140 ? 30.581 -19.453 -26.998 1.00 45.06 140 LYS A N 1
ATOM 1138 C CA . LYS A 1 140 ? 30.035 -19.774 -28.310 1.00 45.06 140 LYS A CA 1
ATOM 1139 C C . LYS A 1 140 ? 30.694 -21.085 -28.726 1.00 45.06 140 LYS A C 1
ATOM 1141 O O . LYS A 1 140 ? 31.831 -21.080 -29.183 1.00 45.06 140 LYS A O 1
ATOM 1146 N N . GLU A 1 141 ? 30.020 -22.200 -28.486 1.00 42.94 141 GLU A N 1
ATOM 1147 C CA . GLU A 1 141 ? 30.335 -23.451 -29.166 1.00 42.94 141 GLU A CA 1
ATOM 1148 C C . GLU A 1 141 ? 29.831 -23.292 -30.603 1.00 42.94 141 GLU A C 1
ATOM 1150 O O . GLU A 1 141 ? 28.634 -23.351 -30.882 1.00 42.94 141 GLU A O 1
ATOM 1155 N N . GLU A 1 142 ? 30.756 -22.948 -31.497 1.00 47.75 142 GLU A N 1
ATOM 1156 C CA . GLU A 1 142 ? 30.552 -23.019 -32.938 1.00 47.75 142 GLU A CA 1
ATOM 1157 C C . GLU A 1 142 ? 30.259 -24.484 -33.296 1.00 47.75 142 GLU A C 1
ATOM 1159 O O . GLU A 1 142 ? 31.104 -25.359 -33.106 1.00 47.75 142 GLU A O 1
ATOM 1164 N N . LEU A 1 143 ? 29.041 -24.762 -33.776 1.00 49.47 143 LEU A N 1
ATOM 1165 C CA . LEU A 1 143 ? 28.723 -26.040 -34.409 1.00 49.47 143 LEU A CA 1
ATOM 1166 C C . LEU A 1 143 ? 29.548 -26.160 -35.701 1.00 49.47 143 LEU A C 1
ATOM 1168 O O . LEU A 1 143 ? 29.434 -25.277 -36.553 1.00 49.47 143 LEU A O 1
ATOM 1172 N N . PRO A 1 144 ? 30.317 -27.240 -35.911 1.00 51.03 144 PRO A N 1
ATOM 1173 C CA . PRO A 1 144 ? 30.863 -27.525 -37.225 1.00 51.03 144 PRO A CA 1
ATOM 1174 C C . PRO A 1 144 ? 29.759 -28.060 -38.147 1.00 51.03 144 PRO A C 1
ATOM 1176 O O . PRO A 1 144 ? 29.101 -29.058 -37.844 1.00 51.03 144 PRO A O 1
ATOM 1179 N N . ASP A 1 145 ? 29.599 -27.396 -39.291 1.00 53.47 145 ASP A N 1
ATOM 1180 C CA . ASP A 1 145 ? 28.852 -27.876 -40.451 1.00 53.47 145 ASP A CA 1
ATOM 1181 C C . ASP A 1 145 ? 29.325 -29.282 -40.845 1.00 53.47 145 ASP A C 1
ATOM 1183 O O . ASP A 1 145 ? 30.438 -29.462 -41.341 1.00 53.47 145 ASP A O 1
ATOM 1187 N N . GLN A 1 146 ? 28.466 -30.286 -40.675 1.00 52.62 146 GLN A N 1
ATOM 1188 C CA . GLN A 1 146 ? 28.579 -31.552 -41.399 1.00 52.62 146 GLN A CA 1
ATOM 1189 C C .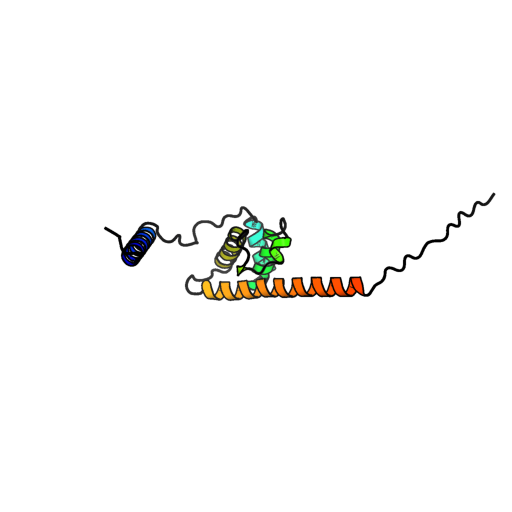 GLN A 1 146 ? 27.209 -31.942 -41.950 1.00 52.62 146 GLN A C 1
ATOM 1191 O O . GLN A 1 146 ? 26.464 -32.735 -41.378 1.00 52.62 146 GLN A O 1
ATOM 1196 N N . LEU A 1 147 ? 26.888 -31.353 -43.104 1.00 45.91 147 LEU A N 1
ATOM 1197 C CA . LEU A 1 147 ? 25.944 -31.919 -44.060 1.00 45.91 147 LEU A CA 1
ATOM 1198 C C . LEU A 1 147 ? 26.574 -33.188 -44.644 1.00 45.91 147 LEU A C 1
ATOM 1200 O O . LEU A 1 147 ? 27.411 -33.132 -45.541 1.00 45.91 147 LEU A O 1
ATOM 1204 N N . ILE A 1 148 ? 26.170 -34.335 -44.109 1.00 49.91 148 ILE A N 1
ATOM 1205 C CA . ILE A 1 148 ? 26.399 -35.633 -44.734 1.00 49.91 148 ILE A CA 1
ATOM 1206 C C . ILE A 1 148 ? 25.363 -35.775 -45.859 1.00 49.91 148 ILE A C 1
ATOM 1208 O O . ILE A 1 148 ? 24.193 -36.054 -45.604 1.00 49.91 148 ILE A O 1
ATOM 1212 N N . LEU A 1 149 ? 25.797 -35.551 -47.101 1.00 48.03 149 LEU A N 1
ATOM 1213 C CA . LEU A 1 149 ? 25.123 -36.054 -48.298 1.00 48.03 149 LEU A CA 1
ATOM 1214 C C . LEU A 1 149 ? 25.524 -37.531 -48.452 1.00 48.03 149 LEU A C 1
ATOM 1216 O O . LEU A 1 149 ? 26.701 -37.818 -48.657 1.00 48.03 149 LEU A O 1
ATOM 1220 N N . PHE A 1 150 ? 24.569 -38.454 -48.343 1.00 51.03 150 PHE A N 1
ATOM 1221 C CA . PHE A 1 150 ? 24.723 -39.812 -48.869 1.00 51.03 150 PHE A CA 1
ATOM 1222 C C . PHE A 1 150 ? 23.993 -39.878 -50.215 1.00 51.03 150 PHE A C 1
ATOM 1224 O O . PHE A 1 150 ? 22.787 -39.622 -50.267 1.00 51.03 150 PHE A O 1
ATOM 1231 N N . GLU A 1 151 ? 24.754 -40.168 -51.274 1.00 55.50 151 GLU A N 1
ATOM 1232 C CA . GLU A 1 151 ? 24.274 -40.835 -52.495 1.00 55.50 151 GLU A CA 1
ATOM 1233 C C . GLU A 1 151 ? 24.004 -42.321 -52.222 1.00 55.50 151 GLU A C 1
ATOM 1235 O O . GLU A 1 151 ? 24.726 -42.911 -51.380 1.00 55.50 151 GLU A O 1
#

pLDDT: mean 80.88, std 16.39, range [39.88, 95.69]

Foldseek 3Di:
DDDDPVNVVVVVVVVVVVVCVVDPPPPLPPDQDCPQDDPVVLLVLCVVCPQPLLSSLVVLLCSSCVVPCPLLLDQPVPPPVCVSSVVSSLSSSCVSNVPDPVCSVVSVVVNSVSSNVSSVVVVVVVVVVVVVVVVDPPPPPDDDDDPDDDD

Secondary structure (DSSP, 8-state):
----HHHHHHHHHHHHHHHHHHS----TTS---TTSS-HHHHHHHHHHHTT-HHHHHHHHHHHHTSS-TTGGGS-GGG-STTHHHHHHHHHHHHHHTT--HHHHHHHHHHHHHHHHHHHHHHHHHHHHHHHHHHH----------------

Organism: Teladorsagia circumcincta (NCBI:txid45464)

Radius of gyration: 25.71 Å; chains: 1; bounding box: 48×91×68 Å